Protein AF-A0A167MBC9-F1 (afdb_monomer_lite)

Structure (mmCIF, N/CA/C/O backbone):
data_AF-A0A167MBC9-F1
#
_entry.id   AF-A0A167MBC9-F1
#
loop_
_atom_site.group_PDB
_atom_site.id
_atom_site.type_symbol
_atom_site.label_atom_id
_atom_site.label_alt_id
_atom_site.label_comp_id
_atom_site.label_asym_id
_atom_site.label_entity_id
_atom_site.label_seq_id
_atom_site.pdbx_PDB_ins_code
_atom_site.Cartn_x
_atom_site.Cartn_y
_atom_site.Cartn_z
_atom_site.occupancy
_atom_site.B_iso_or_equiv
_atom_site.auth_seq_id
_atom_site.auth_comp_id
_atom_site.auth_asym_id
_atom_site.auth_atom_id
_atom_site.pdbx_PDB_model_num
ATOM 1 N N . MET A 1 1 ? 6.601 -16.308 0.364 1.00 67.19 1 MET A N 1
ATOM 2 C CA . MET A 1 1 ? 7.114 -14.975 0.736 1.00 67.19 1 MET A CA 1
ATOM 3 C C . MET A 1 1 ? 7.306 -14.226 -0.571 1.00 67.19 1 MET A C 1
ATOM 5 O O . MET A 1 1 ? 7.817 -14.840 -1.499 1.00 67.19 1 MET A O 1
ATOM 9 N N . GLY A 1 2 ? 6.781 -13.009 -0.697 1.00 93.25 2 GLY A N 1
ATOM 10 C CA . GLY A 1 2 ? 6.773 -12.252 -1.956 1.00 93.25 2 GLY A CA 1
ATOM 11 C C . GLY A 1 2 ? 5.606 -11.270 -2.027 1.00 93.25 2 GLY A C 1
ATOM 12 O O . GLY A 1 2 ? 4.774 -11.242 -1.119 1.00 93.25 2 GLY A O 1
ATOM 13 N N . ASN A 1 3 ? 5.543 -10.499 -3.111 1.00 97.62 3 ASN A N 1
ATOM 14 C CA . ASN A 1 3 ? 4.492 -9.509 -3.328 1.00 97.62 3 ASN A CA 1
ATOM 15 C C . ASN A 1 3 ? 3.112 -10.179 -3.440 1.00 97.62 3 ASN A C 1
ATOM 17 O O . ASN A 1 3 ? 2.909 -11.131 -4.194 1.00 97.62 3 ASN A O 1
ATOM 21 N N . THR A 1 4 ? 2.154 -9.673 -2.666 1.00 98.19 4 THR A N 1
ATOM 22 C CA . THR A 1 4 ? 0.727 -10.010 -2.798 1.00 98.19 4 THR A CA 1
ATOM 23 C C . THR A 1 4 ? 0.101 -9.187 -3.933 1.00 98.19 4 THR A C 1
ATOM 25 O O . THR A 1 4 ? 0.704 -8.208 -4.375 1.00 98.19 4 THR A O 1
ATOM 28 N N . PRO A 1 5 ? -1.134 -9.491 -4.374 1.00 98.62 5 PRO A N 1
ATOM 29 C CA . PRO A 1 5 ? -1.852 -8.604 -5.291 1.00 98.62 5 PRO A CA 1
ATOM 30 C C . PRO A 1 5 ? -1.938 -7.152 -4.794 1.00 98.62 5 PRO A C 1
ATOM 32 O O . PRO A 1 5 ? -1.855 -6.230 -5.599 1.00 98.62 5 PRO A O 1
ATOM 35 N N . LEU A 1 6 ? -2.033 -6.942 -3.473 1.00 98.38 6 LEU A N 1
ATOM 36 C CA . LEU A 1 6 ? -2.048 -5.602 -2.885 1.00 98.38 6 LEU A CA 1
ATOM 37 C C . LEU A 1 6 ? -0.690 -4.895 -3.033 1.00 98.38 6 LEU A C 1
ATOM 39 O O . LEU A 1 6 ? -0.668 -3.713 -3.361 1.00 98.38 6 LEU A O 1
ATOM 43 N N . HIS A 1 7 ? 0.429 -5.618 -2.885 1.00 98.56 7 HIS A N 1
ATOM 44 C CA . HIS A 1 7 ? 1.764 -5.063 -3.150 1.00 98.56 7 HIS A CA 1
ATOM 45 C C . HIS A 1 7 ? 1.888 -4.605 -4.602 1.00 98.56 7 HIS A C 1
ATOM 47 O O . HIS A 1 7 ? 2.303 -3.482 -4.841 1.00 98.56 7 HIS A O 1
ATOM 53 N N . LEU A 1 8 ? 1.467 -5.430 -5.567 1.00 98.56 8 LEU A N 1
ATOM 54 C CA . LEU A 1 8 ? 1.551 -5.084 -6.992 1.00 98.56 8 LEU A CA 1
ATOM 55 C C . LEU A 1 8 ? 0.664 -3.879 -7.352 1.00 98.56 8 LEU A C 1
ATOM 57 O O . LEU A 1 8 ? 1.056 -3.025 -8.149 1.00 98.56 8 LEU A O 1
ATOM 61 N N . ALA A 1 9 ? -0.522 -3.783 -6.744 1.00 98.62 9 ALA A N 1
ATOM 62 C CA . ALA A 1 9 ? -1.399 -2.630 -6.919 1.00 98.62 9 ALA A CA 1
ATOM 63 C C . ALA A 1 9 ? -0.755 -1.343 -6.378 1.00 98.62 9 ALA A C 1
ATOM 65 O O . ALA A 1 9 ? -0.793 -0.312 -7.052 1.00 98.62 9 ALA A O 1
ATOM 66 N N . MET A 1 10 ? -0.127 -1.404 -5.200 1.00 98.50 10 MET A N 1
ATOM 67 C CA . MET A 1 10 ? 0.573 -0.258 -4.615 1.00 98.50 10 MET A CA 1
ATOM 68 C C . MET A 1 10 ? 1.872 0.082 -5.346 1.00 98.50 10 MET A C 1
ATOM 70 O O . MET A 1 10 ? 2.160 1.262 -5.523 1.00 98.50 10 MET A O 1
ATOM 74 N N . GLU A 1 11 ? 2.612 -0.908 -5.839 1.00 98.31 11 GLU A N 1
ATOM 75 C CA . GLU A 1 11 ? 3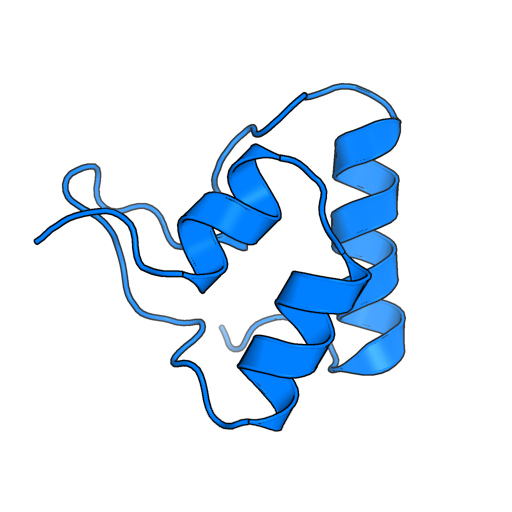.815 -0.717 -6.656 1.00 98.31 11 GLU A CA 1
ATOM 76 C C . GLU A 1 11 ? 3.509 0.104 -7.923 1.00 98.31 11 GLU A C 1
ATOM 78 O O . GLU A 1 11 ? 4.294 0.964 -8.315 1.00 98.31 11 GLU A O 1
ATOM 83 N N . SER A 1 12 ? 2.323 -0.096 -8.510 1.00 98.00 12 SER A N 1
ATOM 84 C CA . SER A 1 12 ? 1.858 0.584 -9.731 1.00 98.00 12 SER A CA 1
ATOM 85 C C . SER A 1 12 ? 0.930 1.787 -9.480 1.00 98.00 12 SER A C 1
ATOM 87 O O . SER A 1 12 ? 0.268 2.247 -10.410 1.00 98.00 12 SER A O 1
ATOM 89 N N . ALA A 1 13 ? 0.807 2.266 -8.234 1.00 98.31 13 ALA A N 1
ATOM 90 C CA . ALA A 1 13 ? -0.134 3.323 -7.827 1.00 98.31 13 ALA A CA 1
ATOM 91 C C . ALA A 1 13 ? -1.605 3.099 -8.255 1.00 98.31 13 ALA A C 1
ATOM 93 O O . ALA A 1 13 ? -2.388 4.042 -8.407 1.00 98.31 13 ALA A O 1
ATOM 94 N N . HIS A 1 14 ? -2.027 1.844 -8.419 1.00 98.56 14 HIS A N 1
ATOM 95 C CA . HIS A 1 14 ? -3.391 1.463 -8.785 1.00 98.56 14 HIS A CA 1
ATOM 96 C C . HIS A 1 14 ? -4.323 1.495 -7.571 1.00 98.56 14 HIS A C 1
ATOM 98 O O . HIS A 1 14 ? -4.788 0.469 -7.074 1.00 98.56 14 HIS A O 1
ATOM 104 N N . ALA A 1 15 ? -4.614 2.709 -7.107 1.00 98.19 15 ALA A N 1
ATOM 105 C CA . ALA A 1 15 ? -5.328 2.956 -5.859 1.00 98.19 15 ALA A CA 1
ATOM 106 C C . ALA A 1 15 ? -6.738 2.332 -5.817 1.00 98.19 15 ALA A C 1
ATOM 108 O O . ALA A 1 15 ? -7.122 1.773 -4.796 1.00 98.19 15 ALA A O 1
ATOM 109 N N . GLU A 1 16 ? -7.488 2.357 -6.925 1.00 98.62 16 GLU A N 1
ATOM 110 C CA . GLU A 1 16 ? -8.824 1.738 -6.995 1.00 98.62 16 GLU A CA 1
ATOM 111 C C . GLU A 1 16 ? -8.758 0.210 -6.849 1.00 98.62 16 GLU A C 1
ATOM 113 O O . GLU A 1 16 ? -9.566 -0.397 -6.144 1.00 98.62 16 GLU A O 1
ATOM 118 N N . ALA A 1 17 ? -7.762 -0.419 -7.481 1.00 98.75 17 ALA A N 1
ATOM 119 C CA . ALA A 1 17 ? -7.542 -1.856 -7.362 1.00 98.75 17 ALA A CA 1
ATOM 120 C C . ALA A 1 17 ? -7.106 -2.222 -5.938 1.00 98.75 17 ALA A C 1
ATOM 122 O O . ALA A 1 17 ? -7.601 -3.196 -5.379 1.00 98.75 17 ALA A O 1
ATOM 123 N N . ALA A 1 18 ? -6.233 -1.418 -5.328 1.00 98.56 18 ALA A N 1
ATOM 124 C CA . ALA A 1 18 ? -5.812 -1.605 -3.946 1.00 98.56 18 ALA A CA 1
ATOM 125 C C . ALA A 1 18 ? -6.989 -1.475 -2.959 1.00 98.56 18 ALA A C 1
ATOM 127 O O . ALA A 1 18 ? -7.157 -2.347 -2.110 1.00 98.56 18 ALA A O 1
ATOM 128 N N . VAL A 1 19 ? -7.861 -0.470 -3.120 1.00 98.69 19 VAL A N 1
ATOM 129 C CA . VAL A 1 19 ? -9.109 -0.336 -2.341 1.00 98.69 19 VAL A CA 1
ATOM 130 C C . VAL A 1 19 ? -10.004 -1.561 -2.522 1.00 98.69 19 VAL A C 1
ATOM 132 O O . VAL A 1 19 ? -10.422 -2.152 -1.533 1.00 98.69 19 VAL A O 1
ATOM 135 N N . THR A 1 20 ? -10.226 -1.995 -3.767 1.00 98.75 20 THR A N 1
ATOM 136 C CA . THR A 1 20 ? -11.052 -3.178 -4.068 1.00 98.75 20 THR A CA 1
ATOM 137 C C . THR A 1 20 ? -10.513 -4.432 -3.378 1.00 98.75 20 THR A C 1
ATOM 139 O O . THR A 1 20 ? -11.276 -5.228 -2.838 1.00 98.75 20 THR A O 1
ATOM 142 N N . LEU A 1 21 ? -9.190 -4.618 -3.375 1.00 98.69 21 LEU A N 1
ATOM 143 C CA . LEU A 1 21 ? -8.544 -5.743 -2.702 1.00 98.69 21 LEU A CA 1
ATOM 144 C C . LEU A 1 21 ? -8.726 -5.674 -1.181 1.00 98.69 21 LEU A C 1
ATOM 146 O O . LEU A 1 21 ? -9.039 -6.695 -0.574 1.00 98.69 21 LEU A O 1
ATOM 150 N N . ILE A 1 22 ? -8.563 -4.496 -0.572 1.00 98.38 22 ILE A N 1
ATOM 151 C CA . ILE A 1 22 ? -8.751 -4.303 0.876 1.00 98.38 22 ILE A CA 1
ATOM 152 C C . ILE A 1 22 ? -10.209 -4.574 1.270 1.00 98.38 22 ILE A C 1
ATOM 154 O O . ILE A 1 22 ? -10.457 -5.347 2.192 1.00 98.38 22 ILE A O 1
ATOM 158 N N . GLU A 1 23 ? -11.178 -4.026 0.535 1.00 97.88 23 GLU A N 1
ATOM 159 C CA . GLU A 1 23 ? -12.610 -4.274 0.765 1.00 97.88 23 GLU A CA 1
ATOM 160 C C . GLU A 1 23 ? -12.988 -5.754 0.566 1.00 97.88 23 GLU A C 1
ATOM 162 O O . GLU A 1 23 ? -13.880 -6.266 1.241 1.00 97.88 23 GLU A O 1
ATOM 167 N N . ALA A 1 24 ? -12.278 -6.469 -0.312 1.00 98.38 24 ALA A N 1
ATOM 168 C CA . ALA A 1 24 ? -12.426 -7.912 -0.507 1.00 98.38 24 ALA A CA 1
ATOM 169 C C . ALA A 1 24 ? -11.731 -8.767 0.575 1.00 98.38 24 ALA A C 1
ATOM 171 O O . ALA A 1 24 ? -11.790 -9.997 0.508 1.00 98.38 24 ALA A O 1
ATOM 172 N N . GLY A 1 25 ? -11.086 -8.149 1.569 1.00 97.50 25 GLY A N 1
ATOM 173 C CA . GLY A 1 25 ? -10.441 -8.833 2.691 1.00 97.50 25 GLY A CA 1
ATOM 174 C C . GLY A 1 25 ? -8.962 -9.159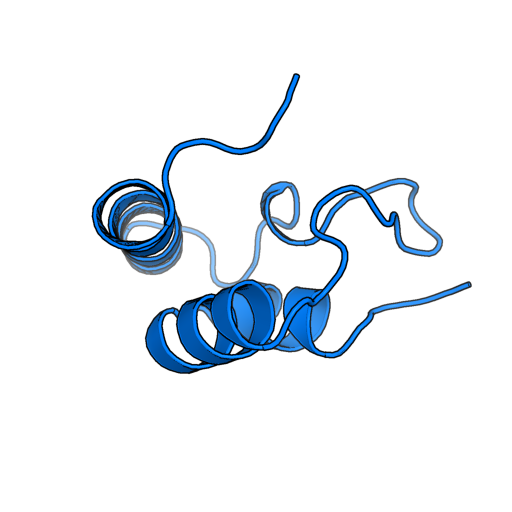 2.478 1.00 97.50 25 GLY A C 1
ATOM 175 O O . GLY A 1 25 ? -8.448 -10.084 3.110 1.00 97.50 25 GLY A O 1
ATOM 176 N N . ALA A 1 26 ? -8.262 -8.447 1.591 1.00 97.62 26 ALA A N 1
ATOM 177 C CA . ALA A 1 26 ? -6.809 -8.559 1.506 1.00 97.62 26 ALA A CA 1
ATOM 178 C C . ALA A 1 26 ? -6.152 -8.135 2.829 1.00 97.62 26 ALA A C 1
ATOM 180 O O . ALA A 1 26 ? -6.426 -7.062 3.361 1.00 97.62 26 ALA A O 1
ATOM 181 N N . ASP A 1 27 ? -5.240 -8.972 3.326 1.00 96.31 27 ASP A N 1
ATOM 182 C CA . ASP A 1 27 ? -4.451 -8.685 4.521 1.00 96.31 27 ASP A CA 1
ATOM 183 C C . ASP A 1 27 ? -3.422 -7.581 4.237 1.00 96.31 27 ASP A C 1
ATOM 185 O O . ASP A 1 27 ? -2.431 -7.792 3.529 1.00 96.31 27 ASP A O 1
ATOM 189 N N . ARG A 1 28 ? -3.692 -6.400 4.795 1.00 95.81 28 ARG A N 1
ATOM 190 C CA . ARG A 1 28 ? -2.896 -5.176 4.656 1.00 95.81 28 ARG A CA 1
ATOM 191 C C . ARG A 1 28 ? -1.610 -5.205 5.490 1.00 95.81 28 ARG A C 1
ATOM 193 O O . ARG A 1 28 ? -0.668 -4.498 5.152 1.00 95.81 28 ARG A O 1
ATOM 200 N N . SER A 1 29 ? -1.556 -6.055 6.520 1.00 96.38 29 SER A N 1
ATOM 201 C CA . SER A 1 29 ? -0.399 -6.224 7.413 1.00 96.38 29 SER A CA 1
ATOM 202 C C . SER A 1 29 ? 0.647 -7.203 6.872 1.00 96.38 29 SER A C 1
ATOM 204 O O . SER A 1 29 ? 1.760 -7.305 7.388 1.00 96.38 29 SER A O 1
ATOM 206 N N . ARG A 1 30 ? 0.298 -7.957 5.824 1.00 96.50 30 ARG A N 1
ATOM 207 C CA . ARG A 1 30 ? 1.177 -8.972 5.255 1.00 96.50 30 ARG A CA 1
ATOM 208 C C . ARG A 1 30 ? 2.391 -8.332 4.596 1.00 96.50 30 ARG A C 1
ATOM 210 O O . ARG A 1 30 ? 2.236 -7.555 3.660 1.00 96.50 30 ARG A O 1
ATOM 217 N N . THR A 1 31 ? 3.579 -8.769 5.001 1.00 97.38 31 THR A N 1
ATOM 218 C CA . THR A 1 31 ? 4.847 -8.313 4.427 1.00 97.38 31 THR A CA 1
ATOM 219 C C . THR A 1 31 ? 5.349 -9.204 3.283 1.00 97.38 31 THR A C 1
ATOM 221 O O . THR A 1 31 ? 5.043 -10.406 3.204 1.00 97.38 31 THR A O 1
ATOM 224 N N . ASN A 1 32 ? 6.106 -8.607 2.360 1.00 97.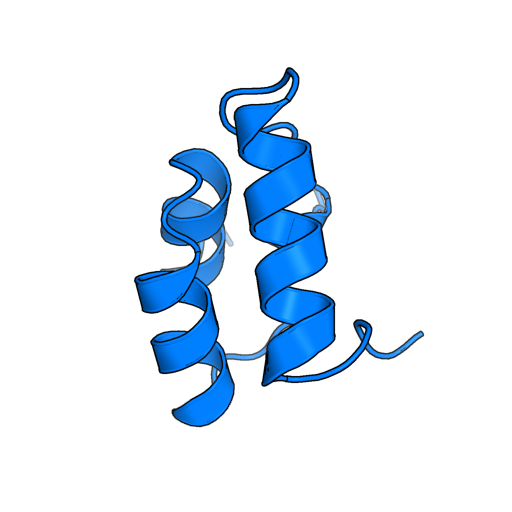12 32 ASN A N 1
ATOM 225 C CA . ASN A 1 32 ? 6.811 -9.290 1.274 1.00 97.12 32 ASN A CA 1
ATOM 226 C C . ASN A 1 32 ? 8.152 -9.905 1.752 1.00 97.12 32 ASN A C 1
ATOM 228 O O . ASN A 1 32 ? 8.348 -10.165 2.938 1.00 97.12 32 ASN A O 1
ATOM 232 N N . VAL A 1 33 ? 9.061 -10.234 0.822 1.00 97.50 33 VAL A N 1
ATOM 233 C CA . VAL A 1 33 ? 10.389 -10.798 1.161 1.00 97.50 33 VAL A CA 1
ATOM 234 C C . VAL A 1 33 ? 11.332 -9.787 1.812 1.00 97.50 33 VAL A C 1
ATOM 236 O O . VAL A 1 33 ? 12.225 -10.203 2.545 1.00 97.50 33 VAL A O 1
ATOM 239 N N . ASP A 1 34 ? 11.110 -8.498 1.573 1.00 95.94 34 ASP A N 1
ATOM 240 C CA . ASP A 1 34 ? 11.921 -7.393 2.085 1.00 95.94 34 ASP A CA 1
ATOM 241 C C . ASP A 1 34 ? 11.416 -6.895 3.450 1.00 95.94 34 ASP A C 1
ATOM 243 O O . ASP A 1 34 ? 12.028 -6.032 4.074 1.00 95.94 34 ASP A O 1
ATOM 247 N N . GLY A 1 35 ? 10.330 -7.490 3.957 1.00 96.88 35 GLY A N 1
ATOM 248 C CA . GLY A 1 35 ? 9.718 -7.114 5.228 1.00 96.88 35 GLY A CA 1
ATOM 249 C C . GLY A 1 35 ? 8.782 -5.910 5.126 1.00 96.88 35 GLY A C 1
ATOM 250 O O . GLY A 1 35 ? 8.364 -5.407 6.161 1.00 96.88 35 GLY A O 1
ATOM 251 N N . GLU A 1 36 ? 8.427 -5.488 3.914 1.00 96.81 36 GLU A N 1
ATOM 252 C CA . GLU A 1 36 ? 7.552 -4.345 3.655 1.00 96.81 36 GLU A CA 1
ATOM 253 C C . GLU A 1 36 ? 6.114 -4.809 3.434 1.00 96.81 36 GLU A C 1
ATOM 255 O O . GLU A 1 36 ? 5.866 -5.794 2.737 1.00 96.81 36 GLU A O 1
ATOM 260 N N . THR A 1 37 ? 5.159 -4.091 4.007 1.00 97.19 37 THR A N 1
ATOM 261 C CA . THR A 1 37 ? 3.746 -4.122 3.634 1.00 97.19 37 THR A CA 1
ATOM 262 C C . THR A 1 37 ? 3.534 -3.413 2.299 1.00 97.19 37 THR A C 1
ATOM 264 O O . THR A 1 37 ? 4.361 -2.630 1.824 1.00 97.19 37 THR A O 1
ATOM 267 N N . ALA A 1 38 ? 2.369 -3.627 1.690 1.00 97.56 38 ALA A N 1
ATOM 268 C CA . ALA A 1 38 ? 2.058 -3.023 0.400 1.00 97.56 38 ALA A CA 1
ATOM 269 C C . ALA A 1 38 ? 2.129 -1.482 0.399 1.00 97.56 38 ALA A C 1
ATOM 271 O O . ALA A 1 38 ? 2.484 -0.895 -0.619 1.00 97.56 38 ALA A O 1
ATOM 272 N N . GLU A 1 39 ? 1.796 -0.813 1.507 1.00 96.31 39 GLU A N 1
ATOM 273 C CA . GLU A 1 39 ? 1.776 0.659 1.570 1.00 96.31 39 GLU A CA 1
ATOM 274 C C . GLU A 1 39 ? 3.133 1.292 1.891 1.00 96.31 39 GLU A C 1
ATOM 276 O O . GLU A 1 39 ? 3.324 2.486 1.615 1.00 96.31 39 GLU A O 1
ATOM 281 N N . GLU A 1 40 ? 4.072 0.496 2.406 1.00 96.56 40 GLU A N 1
ATOM 282 C CA . GLU A 1 40 ? 5.461 0.893 2.658 1.00 96.56 40 GLU A CA 1
ATOM 283 C C . GLU A 1 40 ? 6.276 0.991 1.363 1.00 96.56 40 GLU A C 1
ATOM 285 O O . GLU A 1 40 ? 7.129 1.872 1.261 1.00 96.56 40 GLU A O 1
ATOM 290 N N . LEU A 1 41 ? 5.938 0.200 0.335 1.00 96.50 41 LEU A N 1
ATOM 291 C CA . LEU A 1 41 ? 6.611 0.227 -0.970 1.00 96.50 41 LEU A CA 1
ATOM 292 C C . LEU A 1 41 ? 6.677 1.636 -1.571 1.00 96.50 41 LEU A C 1
ATOM 294 O O . LEU A 1 41 ? 5.663 2.336 -1.645 1.00 96.50 41 LEU A O 1
ATOM 298 N N . GLU A 1 42 ? 7.836 2.033 -2.106 1.00 96.62 42 GLU A N 1
ATOM 299 C CA . GLU A 1 42 ? 8.008 3.328 -2.787 1.00 96.62 42 GLU A CA 1
ATOM 300 C C . GLU A 1 42 ? 7.043 3.500 -3.978 1.00 96.62 42 GLU A C 1
ATOM 302 O O . GLU A 1 42 ? 6.534 4.604 -4.210 1.00 96.62 42 GLU A O 1
ATOM 307 N N . GLY A 1 43 ? 6.744 2.402 -4.681 1.00 96.19 43 GLY A N 1
ATOM 308 C CA . GLY A 1 43 ? 5.902 2.362 -5.876 1.00 96.19 43 GLY A CA 1
ATOM 309 C C . GLY A 1 43 ? 6.460 3.220 -7.007 1.00 96.19 43 GLY A C 1
ATOM 310 O O . GLY A 1 43 ? 7.662 3.229 -7.256 1.00 96.19 43 GLY A O 1
ATOM 311 N N . VAL A 1 44 ? 5.601 3.994 -7.671 1.00 97.44 44 VAL A N 1
ATOM 312 C CA . VAL A 1 44 ? 6.027 4.934 -8.732 1.00 97.44 44 VAL A CA 1
ATOM 313 C C . VAL A 1 44 ? 6.654 6.228 -8.183 1.00 97.44 44 VAL A C 1
ATOM 315 O O . VAL A 1 44 ? 7.075 7.099 -8.946 1.00 97.44 44 VAL A O 1
ATOM 318 N N . GLY A 1 45 ? 6.696 6.387 -6.855 1.00 95.69 45 GLY A N 1
ATOM 319 C CA . GLY A 1 45 ? 7.204 7.576 -6.180 1.00 95.69 45 GLY A CA 1
ATOM 320 C C . GLY A 1 45 ? 6.385 8.855 -6.433 1.00 95.69 45 GLY A C 1
ATOM 321 O O . GLY A 1 45 ? 5.235 8.852 -6.884 1.00 95.69 45 GLY A O 1
ATOM 322 N N . GLY A 1 46 ? 6.980 10.001 -6.091 1.00 96.81 46 GLY A N 1
ATOM 323 C CA . GLY A 1 46 ? 6.453 11.324 -6.446 1.00 96.81 46 GLY A CA 1
ATOM 324 C C . GLY A 1 46 ? 5.055 11.659 -5.898 1.00 96.81 46 GLY A C 1
ATOM 325 O O . GLY A 1 46 ? 4.677 11.283 -4.789 1.00 96.81 46 GLY A O 1
ATOM 326 N N . GLN A 1 47 ? 4.303 12.465 -6.656 1.00 97.44 47 GLN A N 1
ATOM 327 C CA . GLN A 1 47 ? 2.943 12.891 -6.284 1.00 97.44 47 GLN A CA 1
ATOM 328 C C . GLN A 1 47 ? 1.896 11.804 -6.533 1.00 97.44 47 GLN A C 1
ATOM 330 O O . GLN A 1 47 ? 0.873 11.777 -5.854 1.00 97.44 47 GLN A O 1
ATOM 335 N N . GLU A 1 48 ? 2.147 10.918 -7.491 1.00 97.12 48 GLU A N 1
ATOM 336 C CA . GLU A 1 48 ? 1.224 9.850 -7.860 1.00 97.12 48 GLU A CA 1
ATOM 337 C C . GLU A 1 48 ? 1.072 8.840 -6.721 1.00 97.12 48 GLU A C 1
ATOM 339 O O . GLU A 1 48 ? -0.044 8.632 -6.242 1.00 97.12 48 GLU A O 1
ATOM 344 N N . GLN A 1 49 ? 2.182 8.351 -6.157 1.00 98.12 49 GLN A N 1
ATOM 345 C CA . GLN A 1 49 ? 2.116 7.436 -5.017 1.00 98.12 49 GLN A CA 1
ATOM 346 C C . GLN A 1 49 ? 1.502 8.094 -3.770 1.00 98.12 49 GLN A C 1
ATOM 348 O O . GLN A 1 49 ? 0.745 7.469 -3.026 1.00 98.12 49 GLN A O 1
ATOM 353 N N . LYS A 1 50 ? 1.792 9.380 -3.529 1.00 97.81 50 LYS A N 1
ATOM 354 C CA . LYS A 1 50 ? 1.192 10.130 -2.410 1.00 97.81 50 LYS A CA 1
ATOM 355 C C . LYS A 1 50 ? -0.329 10.205 -2.532 1.00 97.81 50 LYS A C 1
ATOM 357 O O . LYS A 1 50 ? -1.025 10.014 -1.537 1.00 97.81 50 LYS A O 1
ATOM 362 N N . ARG A 1 51 ? -0.836 10.448 -3.745 1.00 98.25 51 ARG A N 1
ATOM 363 C CA . ARG A 1 51 ? -2.275 10.457 -4.033 1.00 98.25 51 ARG A CA 1
ATOM 364 C C . ARG A 1 51 ? -2.889 9.074 -3.869 1.00 98.25 51 ARG A C 1
ATOM 366 O O . ARG A 1 51 ? -3.960 8.988 -3.282 1.00 98.25 51 ARG A O 1
ATOM 373 N N . ALA A 1 52 ? -2.209 8.018 -4.317 1.00 98.31 52 ALA A N 1
ATOM 374 C CA . ALA A 1 52 ? -2.677 6.650 -4.118 1.00 98.31 52 ALA A CA 1
ATOM 375 C C . ALA A 1 52 ? -2.853 6.331 -2.625 1.00 98.31 52 ALA A C 1
ATOM 377 O O . ALA A 1 52 ? -3.942 5.949 -2.209 1.00 98.31 52 ALA A O 1
ATOM 378 N N . ARG A 1 53 ? -1.841 6.605 -1.789 1.00 97.69 53 ARG A N 1
ATOM 379 C CA . ARG A 1 53 ? -1.941 6.406 -0.330 1.00 97.69 53 ARG A CA 1
ATOM 380 C C . ARG A 1 53 ? -3.061 7.235 0.304 1.00 97.69 53 ARG A C 1
ATOM 382 O O . ARG A 1 53 ? -3.851 6.705 1.077 1.00 97.69 53 ARG A O 1
ATOM 389 N N . GLN A 1 54 ? -3.178 8.518 -0.047 1.00 98.25 54 GLN A N 1
ATOM 390 C CA . GLN A 1 54 ? -4.280 9.362 0.442 1.00 98.25 54 GLN A CA 1
ATOM 391 C C . GLN A 1 54 ? -5.653 8.828 0.028 1.00 98.25 54 GLN A C 1
ATOM 393 O O . GLN A 1 54 ? -6.597 8.899 0.814 1.00 98.25 54 GLN A O 1
ATOM 398 N N . TYR A 1 55 ? -5.764 8.281 -1.182 1.00 98.31 55 TYR A N 1
ATOM 399 C CA . TYR A 1 55 ? -6.997 7.674 -1.658 1.00 98.31 55 TYR A CA 1
ATOM 400 C C . TYR A 1 55 ? -7.379 6.440 -0.837 1.00 98.31 55 TYR A C 1
ATOM 402 O O . TYR A 1 55 ? -8.530 6.335 -0.418 1.00 98.31 55 TYR A O 1
ATOM 410 N N . LEU A 1 56 ? -6.421 5.561 -0.525 1.00 98.00 56 LEU A N 1
ATOM 411 C CA . LEU A 1 56 ? -6.662 4.416 0.359 1.00 98.00 56 LEU A CA 1
ATOM 412 C C . LEU A 1 56 ? -7.140 4.886 1.735 1.00 98.00 56 LEU A C 1
ATOM 414 O O . LEU A 1 56 ? -8.208 4.472 2.178 1.00 98.00 56 LEU A O 1
ATOM 418 N N . VAL A 1 57 ? -6.430 5.828 2.365 1.00 97.69 57 VAL A N 1
ATOM 419 C CA . VAL A 1 57 ? -6.828 6.380 3.675 1.00 97.69 57 VAL A CA 1
ATOM 420 C C . VAL A 1 57 ? -8.243 6.965 3.637 1.00 97.69 57 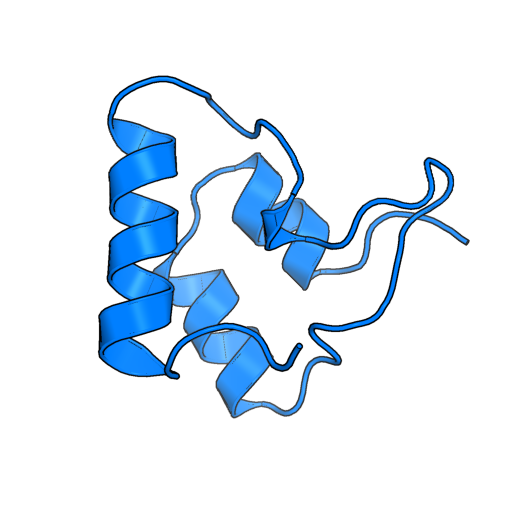VAL A C 1
ATOM 422 O O . VAL A 1 57 ? -9.030 6.743 4.554 1.00 97.69 57 VAL A O 1
ATOM 425 N N . SER A 1 58 ? -8.598 7.671 2.562 1.00 98.31 58 SER A N 1
ATOM 426 C CA . SER A 1 58 ? -9.934 8.246 2.377 1.00 98.31 58 SER A CA 1
ATOM 427 C C . SER A 1 58 ? -11.044 7.203 2.220 1.00 98.31 58 SER A C 1
ATOM 429 O O . SER A 1 58 ? -12.194 7.524 2.517 1.00 98.31 58 SER A O 1
ATOM 431 N N . ARG A 1 59 ? -10.749 6.020 1.672 1.00 98.25 59 ARG A N 1
ATOM 432 C CA . ARG A 1 59 ? -11.761 5.016 1.302 1.00 98.25 59 ARG A CA 1
ATOM 433 C C . ARG A 1 59 ? -11.896 3.909 2.334 1.00 98.25 59 ARG A C 1
ATOM 435 O O . ARG A 1 59 ? -13.014 3.524 2.654 1.00 98.25 59 ARG A O 1
ATOM 442 N N . VAL A 1 60 ? -10.770 3.426 2.844 1.00 97.38 60 VAL A N 1
ATOM 443 C CA . VAL A 1 60 ? -10.689 2.243 3.713 1.00 97.38 60 VAL A CA 1
ATOM 444 C C . VAL A 1 60 ? -10.007 2.533 5.054 1.00 97.38 60 VAL A C 1
ATOM 446 O O . VAL A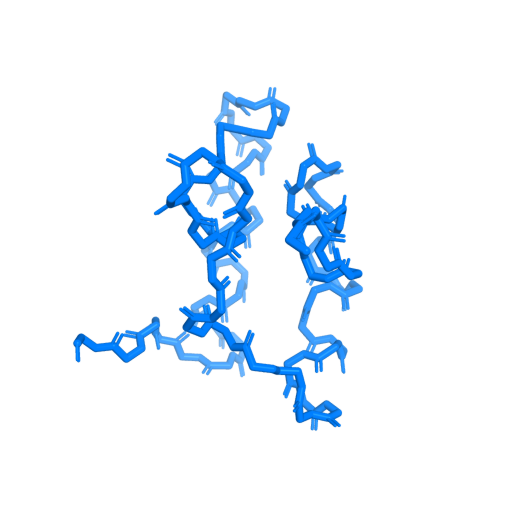 1 60 ? -9.800 1.619 5.842 1.00 97.38 60 VAL A O 1
ATOM 449 N N . GLY A 1 61 ? -9.689 3.801 5.342 1.00 97.31 61 GLY A 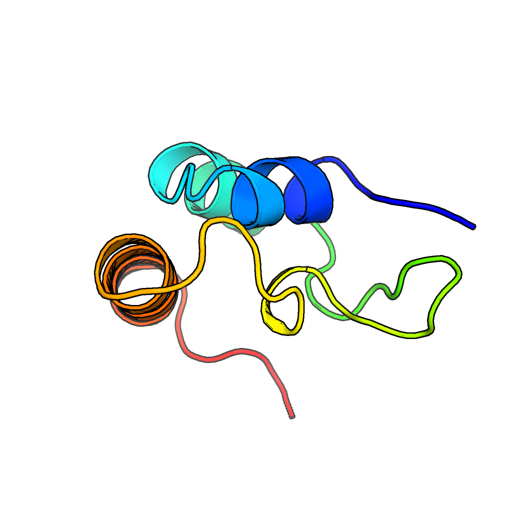N 1
ATOM 450 C CA . GLY A 1 61 ? -9.057 4.221 6.592 1.00 97.31 61 GLY A CA 1
ATOM 451 C C . GLY A 1 61 ? -7.528 4.067 6.604 1.00 97.31 61 GLY A C 1
ATOM 452 O O . GLY A 1 61 ? -6.933 3.508 5.672 1.00 97.31 61 GLY A O 1
ATOM 453 N N . PRO A 1 62 ? -6.854 4.601 7.640 1.00 94.56 62 PRO A N 1
ATOM 454 C CA . PRO A 1 62 ? -5.419 4.395 7.828 1.00 94.56 62 PRO A CA 1
ATOM 455 C C . PRO A 1 62 ? -5.100 2.903 8.031 1.00 94.56 62 PRO A C 1
ATOM 457 O O . PRO A 1 62 ? -5.997 2.148 8.406 1.00 94.56 62 PRO A O 1
ATOM 460 N N . PRO A 1 63 ? -3.868 2.453 7.733 1.00 87.44 63 PRO A N 1
ATOM 461 C CA . PRO A 1 63 ? -3.445 1.100 8.083 1.00 87.44 63 PRO A CA 1
ATOM 462 C C . PRO A 1 63 ? -3.493 0.916 9.603 1.00 87.44 63 PRO A C 1
ATOM 464 O O . PRO A 1 63 ? -3.283 1.878 10.343 1.00 87.44 63 PRO A O 1
ATOM 467 N N . ASP A 1 64 ? -3.796 -0.304 10.044 1.00 79.00 64 ASP A N 1
ATOM 468 C CA . ASP A 1 64 ? -3.738 -0.661 11.461 1.00 79.00 64 ASP A CA 1
ATOM 469 C C . ASP A 1 64 ? -2.272 -0.598 11.942 1.00 79.00 64 ASP A C 1
ATOM 471 O O . ASP A 1 64 ? -1.373 -1.022 11.210 1.00 79.00 64 ASP A O 1
ATOM 475 N N . GLU A 1 65 ? -2.041 -0.026 13.133 1.00 61.12 65 GLU A N 1
ATOM 476 C CA . GLU A 1 65 ? -0.717 0.074 13.787 1.00 61.12 65 GLU A CA 1
ATOM 477 C C . GLU A 1 65 ? -0.223 -1.262 14.364 1.00 61.12 65 GLU A C 1
ATOM 479 O O . GLU A 1 65 ? -1.047 -2.021 14.929 1.00 61.12 65 GLU A O 1
#

Sequence (65 aa):
MGNTPLHLAMESAHAEAAVTLIEAGADRSRTNVDGETAEELEGVGGQEQKRARQYLVSRVGPPDE

Secondary structure (DSSP, 8-state):
----HHHHHHHTT-HHHHHHHHHTT--TT---TTS--TTTS-TT-HHHHHHHHHHHHHHH-SPP-

Organism: Calocera viscosa (strain TUFC12733) (NCBI:txid1330018)

Foldseek 3Di:
DADDQLLVCLLQLVLVSNLVCVVVPPDQCDAGPVRDGSLRDCRPHDPSSVVSQVSNCVRVNDDDD

pLDDT: mean 96.07, std 6.35, range [61.12, 98.75]

Radius of gyration: 10.52 Å; chains: 1; bounding box: 24×28×24 Å

InterPro domains:
  IPR002110 Ankyrin repeat [PF00023] (2-32)
  IPR002110 Ankyrin repeat [PS50088] (1-33)
  IPR002110 Ankyrin repeat [SM00248] (1-30)
  IPR036770 Ankyrin repeat-containing domain superfamily [G3DSA:1.25.40.20] (1-59)
  IPR036770 Ankyrin repeat-containing domain superfamily [SSF48403] (2-41)